Protein AF-A0A9D2F725-F1 (afdb_monomer_lite)

Sequence (125 aa):
GGINRTYYRYLDEFYRILALKINHMTLELLNARTTFFRKAQPVEKINIELLKTLKEAFKEGVLIAINQAESTKNELQIPLFYSEDSPLSIKKRINNIDYLLGYLTYHKDLGSWTLDIEDELIGIN

Foldseek 3Di:
DPPVVVVVVVVLVVLVVVQVVVLVLVQCVQCVPDDPPDDRQHAATADSVQVVVCVVLVVQPKDFQSVPFDDDPFKTKTWIFGDDDDPVCPVVCVPPPVGTQFIWMQGSVVSYIDTDGDPPPPDDD

pLDDT: mean 80.92, std 16.48, range [32.06, 97.25]

Organism: NCBI:txid2838561

Radius of gyration: 16.2 Å; chains: 1; bounding box: 33×42×55 Å

Secondary structure (DSSP, 8-state):
--HHHHHHHHHHHHHHHHHHHHHHHHHHHHHTT--TTSPPPP-PPPPHHHHHTTHHHHHH-EEE-GGG-EE-SSEEEEEEEE--S-HHHHHHHTT-GGGEEEEEEEETTTTEEEEEE-GGGS---

Structure (mmCIF, N/CA/C/O backbone):
data_AF-A0A9D2F725-F1
#
_entry.id   AF-A0A9D2F725-F1
#
loop_
_atom_site.group_PDB
_atom_site.id
_atom_site.type_symbol
_atom_site.label_atom_id
_atom_site.label_alt_id
_atom_site.label_comp_id
_atom_site.label_asym_id
_atom_site.label_entity_id
_atom_site.label_seq_id
_atom_site.pdbx_PDB_ins_code
_atom_site.Cartn_x
_atom_site.Cartn_y
_atom_site.Cartn_z
_atom_site.occupancy
_atom_site.B_iso_or_equiv
_atom_site.auth_seq_id
_atom_site.auth_comp_id
_atom_site.auth_asym_id
_atom_site.auth_atom_id
_atom_site.pdbx_PDB_model_num
ATOM 1 N N . GLY A 1 1 ? 17.829 -24.925 -17.116 1.00 44.72 1 GLY A N 1
ATOM 2 C CA . GLY A 1 1 ? 16.545 -24.269 -16.791 1.00 44.72 1 GLY A CA 1
ATOM 3 C C . GLY A 1 1 ? 16.311 -24.094 -15.295 1.00 44.72 1 GLY A C 1
ATOM 4 O O . GLY A 1 1 ? 15.282 -24.540 -14.816 1.00 44.72 1 GLY A O 1
ATOM 5 N N . GLY A 1 2 ? 17.220 -23.441 -14.556 1.00 53.88 2 GLY A N 1
ATOM 6 C CA . GLY A 1 2 ? 17.080 -23.209 -13.102 1.00 53.88 2 GLY A CA 1
ATOM 7 C C . GLY A 1 2 ? 17.089 -21.735 -12.677 1.00 53.88 2 GLY A C 1
ATOM 8 O O . GLY A 1 2 ? 16.850 -21.433 -11.515 1.00 53.88 2 GLY A O 1
ATOM 9 N N . ILE A 1 3 ? 17.347 -20.815 -13.610 1.00 56.16 3 ILE A N 1
ATOM 10 C CA . ILE A 1 3 ? 17.606 -19.402 -13.299 1.00 56.16 3 ILE A CA 1
ATOM 11 C C . ILE A 1 3 ? 16.287 -18.642 -13.063 1.00 56.16 3 ILE A C 1
ATOM 13 O O . ILE A 1 3 ? 16.160 -17.931 -12.070 1.00 56.16 3 ILE A O 1
ATOM 17 N N . ASN A 1 4 ? 15.254 -18.892 -13.882 1.00 59.62 4 ASN A N 1
ATOM 18 C CA . ASN A 1 4 ? 13.950 -18.226 -13.744 1.00 59.62 4 ASN A CA 1
ATOM 19 C C . ASN A 1 4 ? 13.252 -18.535 -12.412 1.00 59.62 4 ASN A C 1
ATOM 21 O O . ASN A 1 4 ? 12.778 -17.627 -11.740 1.00 59.62 4 ASN A O 1
ATOM 25 N N . ARG A 1 5 ? 13.209 -19.804 -11.984 1.00 57.53 5 ARG A N 1
ATOM 26 C CA . ARG A 1 5 ? 12.468 -20.204 -10.771 1.00 57.53 5 ARG A CA 1
ATOM 27 C C . ARG A 1 5 ? 13.055 -19.598 -9.492 1.00 57.53 5 ARG A C 1
ATOM 29 O O . ARG A 1 5 ? 12.314 -19.265 -8.573 1.00 57.53 5 ARG A O 1
ATOM 36 N N . THR A 1 6 ? 14.374 -19.447 -9.449 1.00 60.59 6 THR A N 1
ATOM 37 C CA . THR A 1 6 ? 15.088 -18.825 -8.332 1.00 60.59 6 THR A CA 1
ATOM 38 C C . THR A 1 6 ? 14.838 -17.313 -8.286 1.00 60.59 6 THR A C 1
ATOM 40 O O . THR A 1 6 ? 14.558 -16.787 -7.213 1.00 60.59 6 THR A O 1
ATOM 43 N N . TYR A 1 7 ? 14.825 -16.633 -9.439 1.00 60.62 7 TYR A N 1
ATOM 44 C CA . TYR A 1 7 ? 14.498 -15.205 -9.538 1.00 60.62 7 TYR A CA 1
ATOM 45 C C . TYR A 1 7 ? 13.077 -14.886 -9.043 1.00 60.62 7 TYR A C 1
ATOM 47 O O . TYR A 1 7 ? 12.901 -13.986 -8.226 1.00 60.62 7 TYR A O 1
ATOM 55 N N . TYR A 1 8 ? 12.072 -15.671 -9.452 1.00 63.38 8 TYR A N 1
ATOM 56 C CA . TYR A 1 8 ? 10.691 -15.473 -8.987 1.00 63.38 8 TYR A CA 1
ATOM 57 C C . TYR A 1 8 ? 10.542 -15.636 -7.469 1.00 63.38 8 TYR A C 1
ATOM 59 O O . TYR A 1 8 ? 9.845 -14.845 -6.842 1.00 63.38 8 TYR A O 1
ATOM 67 N N . ARG A 1 9 ? 11.252 -16.594 -6.854 1.00 71.12 9 ARG A N 1
ATOM 68 C CA . ARG A 1 9 ? 11.262 -16.753 -5.390 1.00 71.12 9 ARG A CA 1
ATOM 69 C C . ARG A 1 9 ? 11.825 -15.518 -4.682 1.00 71.12 9 ARG A C 1
ATOM 71 O O . ARG A 1 9 ? 11.290 -15.117 -3.656 1.00 71.12 9 ARG A O 1
ATOM 78 N N . TYR A 1 10 ? 12.896 -14.925 -5.210 1.00 81.69 10 TYR A N 1
ATOM 79 C CA . TYR A 1 10 ? 13.462 -13.703 -4.632 1.00 81.69 10 TYR A CA 1
ATOM 80 C C . TYR A 1 10 ? 12.520 -12.510 -4.764 1.00 81.69 10 TYR A C 1
ATOM 82 O O . TYR A 1 10 ? 12.464 -11.679 -3.862 1.00 81.69 10 TYR A O 1
ATOM 90 N N . LEU A 1 11 ? 11.754 -12.451 -5.853 1.00 85.50 11 LEU A N 1
ATOM 91 C CA . LEU A 1 11 ? 10.764 -11.406 -6.054 1.00 85.50 11 LEU A CA 1
ATOM 92 C C . LEU A 1 11 ? 9.571 -11.556 -5.088 1.00 85.50 11 LEU A C 1
ATOM 94 O O . LEU A 1 11 ? 9.150 -10.574 -4.484 1.00 85.50 11 LEU A O 1
ATOM 98 N N . ASP A 1 12 ? 9.078 -12.777 -4.862 1.00 88.06 12 ASP A N 1
ATOM 99 C CA . ASP A 1 12 ? 8.049 -13.034 -3.842 1.00 88.06 12 ASP A CA 1
ATOM 100 C C . ASP A 1 12 ? 8.538 -12.675 -2.428 1.00 88.06 12 ASP A C 1
ATOM 102 O O . ASP A 1 12 ? 7.812 -12.044 -1.657 1.00 88.06 12 ASP A O 1
ATOM 106 N N . GLU A 1 13 ? 9.788 -13.010 -2.089 1.00 90.00 13 GLU A N 1
ATOM 107 C CA . GLU A 1 13 ? 10.388 -12.616 -0.809 1.00 90.00 13 GLU A CA 1
ATOM 108 C C . GLU A 1 13 ? 10.550 -11.097 -0.686 1.00 90.00 13 GLU A C 1
ATOM 110 O O . GLU A 1 13 ? 10.289 -10.545 0.385 1.00 90.00 13 GLU A O 1
ATOM 115 N N . PHE A 1 14 ? 10.907 -10.406 -1.772 1.00 91.00 14 PHE A N 1
ATOM 116 C CA . PHE A 1 14 ? 10.931 -8.945 -1.807 1.00 91.00 14 PHE A CA 1
ATOM 117 C C . PHE A 1 14 ? 9.557 -8.361 -1.453 1.00 91.00 14 PHE A C 1
ATOM 119 O O . PHE A 1 14 ? 9.465 -7.555 -0.525 1.00 91.00 14 PHE A O 1
ATOM 126 N N . TYR A 1 15 ? 8.481 -8.815 -2.106 1.00 93.62 15 TYR A N 1
ATOM 127 C CA . TYR A 1 15 ? 7.125 -8.343 -1.801 1.00 93.62 15 TYR A CA 1
ATOM 128 C C . TYR A 1 15 ? 6.693 -8.687 -0.375 1.00 93.62 15 TYR A C 1
ATOM 130 O O . TYR A 1 15 ? 6.041 -7.877 0.283 1.00 93.62 15 TYR A O 1
ATOM 138 N N . ARG A 1 16 ? 7.087 -9.856 0.142 1.00 94.19 16 ARG A N 1
ATOM 139 C CA . ARG A 1 16 ? 6.810 -10.255 1.528 1.00 94.19 16 ARG A CA 1
ATOM 140 C C . ARG A 1 16 ? 7.490 -9.321 2.529 1.00 94.19 16 ARG A C 1
ATOM 142 O O . ARG A 1 16 ? 6.853 -8.885 3.487 1.00 94.19 16 ARG A O 1
ATOM 149 N N . ILE A 1 17 ? 8.766 -9.003 2.318 1.00 94.75 17 ILE A N 1
ATOM 150 C CA . ILE A 1 17 ? 9.524 -8.076 3.170 1.00 94.75 17 ILE A CA 1
ATOM 151 C C . ILE A 1 17 ? 8.935 -6.665 3.076 1.00 94.75 17 ILE A C 1
ATOM 153 O O . ILE A 1 17 ? 8.742 -6.012 4.104 1.00 94.75 17 ILE A O 1
ATOM 157 N N . LEU A 1 18 ? 8.594 -6.216 1.867 1.00 94.69 18 LEU A N 1
ATOM 158 C CA . LEU A 1 18 ? 7.978 -4.914 1.639 1.00 94.69 18 LEU A CA 1
ATOM 159 C C . LEU A 1 18 ? 6.626 -4.793 2.355 1.00 94.69 18 LEU A C 1
ATOM 161 O O . LEU A 1 18 ? 6.404 -3.823 3.077 1.00 94.69 18 LEU A O 1
ATOM 165 N N . ALA A 1 19 ? 5.764 -5.806 2.239 1.00 95.62 19 ALA A N 1
ATOM 166 C CA . ALA A 1 19 ? 4.479 -5.864 2.932 1.00 95.62 19 ALA A CA 1
ATOM 167 C C . ALA A 1 19 ? 4.639 -5.760 4.455 1.00 95.62 19 ALA A C 1
ATOM 169 O O . ALA A 1 19 ? 3.915 -5.011 5.111 1.00 95.62 19 ALA A O 1
ATOM 170 N N . LEU A 1 20 ? 5.619 -6.472 5.026 1.00 95.44 20 LEU A N 1
ATOM 171 C CA . LEU A 1 20 ? 5.928 -6.387 6.455 1.00 95.44 20 LEU A CA 1
ATOM 172 C C . LEU A 1 20 ? 6.382 -4.980 6.856 1.00 95.44 20 LEU A C 1
ATOM 174 O O . LEU A 1 20 ? 5.950 -4.476 7.894 1.00 95.44 20 LEU A O 1
ATOM 178 N N . LYS A 1 21 ? 7.226 -4.340 6.039 1.00 95.12 21 LYS A N 1
ATOM 179 C CA . LYS A 1 21 ? 7.731 -2.991 6.311 1.00 95.12 21 LYS A CA 1
ATOM 180 C C . LYS A 1 21 ? 6.617 -1.947 6.260 1.00 95.12 21 LYS A C 1
ATOM 182 O O . LYS A 1 21 ? 6.521 -1.154 7.193 1.00 95.12 21 LYS A O 1
ATOM 187 N N . ILE A 1 22 ? 5.764 -1.990 5.234 1.00 95.50 22 ILE A N 1
ATOM 188 C CA . ILE A 1 22 ? 4.588 -1.116 5.106 1.00 95.50 22 ILE A CA 1
ATOM 189 C C . ILE A 1 22 ? 3.681 -1.296 6.322 1.00 95.50 22 ILE A C 1
ATOM 191 O O . ILE A 1 22 ? 3.381 -0.325 7.009 1.00 95.50 22 ILE A O 1
ATOM 195 N N . ASN A 1 23 ? 3.325 -2.541 6.656 1.00 94.56 23 ASN A N 1
ATOM 196 C CA . ASN A 1 23 ? 2.428 -2.822 7.773 1.00 94.56 23 ASN A CA 1
ATOM 197 C C . ASN A 1 23 ? 2.967 -2.285 9.108 1.00 94.56 23 ASN A C 1
ATOM 199 O O . ASN A 1 23 ? 2.235 -1.674 9.883 1.00 94.56 23 ASN A O 1
ATOM 203 N N . HIS A 1 24 ? 4.260 -2.491 9.370 1.00 94.19 24 HIS A N 1
ATOM 204 C CA . HIS A 1 24 ? 4.906 -2.000 10.583 1.00 94.19 24 HIS A CA 1
ATOM 205 C C . HIS A 1 24 ? 4.908 -0.469 10.654 1.00 94.19 24 HIS A C 1
ATOM 207 O O . HIS A 1 24 ? 4.519 0.092 11.674 1.00 94.19 24 HIS A O 1
ATOM 213 N N . MET A 1 25 ? 5.276 0.209 9.566 1.00 93.38 25 MET A N 1
ATOM 214 C CA . MET A 1 25 ? 5.309 1.672 9.538 1.00 93.38 25 MET A CA 1
ATOM 215 C C . MET A 1 25 ? 3.907 2.288 9.647 1.00 93.38 25 MET A C 1
ATOM 217 O O . MET A 1 25 ? 3.728 3.305 10.311 1.00 93.38 25 MET A O 1
ATOM 221 N N . THR A 1 26 ? 2.892 1.657 9.058 1.00 92.81 26 THR A N 1
ATOM 222 C CA . THR A 1 26 ? 1.493 2.081 9.202 1.00 92.81 26 THR A CA 1
ATOM 223 C C . THR A 1 26 ? 0.979 1.881 10.623 1.00 92.81 26 THR A C 1
ATOM 225 O O . THR A 1 26 ? 0.298 2.759 11.152 1.00 92.81 26 THR A O 1
ATOM 228 N N . LEU A 1 27 ? 1.344 0.772 11.276 1.00 92.50 27 LEU A N 1
ATOM 229 C CA . LEU A 1 27 ? 1.038 0.549 12.689 1.00 92.50 27 LEU A CA 1
ATOM 230 C C . LEU A 1 27 ? 1.637 1.654 13.565 1.00 92.50 27 LEU A C 1
ATOM 232 O O . LEU A 1 27 ? 0.935 2.189 14.423 1.00 92.50 27 LEU A O 1
ATOM 236 N N . GLU A 1 28 ? 2.899 2.020 13.331 1.00 90.94 28 GLU A N 1
ATOM 237 C CA . GLU A 1 28 ? 3.554 3.125 14.036 1.00 90.94 28 GLU A CA 1
ATOM 238 C C . GLU A 1 28 ? 2.838 4.454 13.783 1.00 90.94 28 GLU A C 1
ATOM 240 O O . GLU A 1 28 ? 2.476 5.136 14.738 1.00 90.94 28 GLU A O 1
ATOM 245 N N . LEU A 1 29 ? 2.551 4.798 12.524 1.00 89.56 29 LEU A N 1
ATOM 246 C CA . LEU A 1 29 ? 1.863 6.042 12.162 1.00 89.56 29 LEU A CA 1
ATOM 247 C C . LEU A 1 29 ? 0.490 6.186 12.826 1.00 89.56 29 LEU A C 1
ATOM 249 O O . LEU A 1 29 ? 0.171 7.246 13.368 1.00 89.56 29 LEU A O 1
ATOM 253 N N . LEU A 1 30 ? -0.329 5.132 12.796 1.00 88.56 30 LEU A N 1
ATOM 254 C CA . LEU A 1 30 ? -1.683 5.171 13.352 1.00 88.56 30 LEU A CA 1
ATOM 255 C C . LEU A 1 30 ? -1.691 5.231 14.881 1.00 88.56 30 LEU A C 1
ATOM 257 O O . LEU A 1 30 ? -2.607 5.811 15.465 1.00 88.56 30 LEU A O 1
ATOM 261 N N . ASN A 1 31 ? -0.663 4.679 15.528 1.00 87.94 31 ASN A N 1
ATOM 262 C CA . ASN A 1 31 ? -0.567 4.620 16.985 1.00 87.94 31 ASN A CA 1
ATOM 263 C C . ASN A 1 31 ? 0.392 5.659 17.591 1.00 87.94 31 ASN A C 1
ATOM 265 O O . ASN A 1 31 ? 0.439 5.802 18.808 1.00 87.94 31 ASN A O 1
ATOM 269 N N . ALA A 1 32 ? 1.095 6.461 16.785 1.00 82.81 32 ALA A N 1
ATOM 270 C CA . ALA A 1 32 ? 2.056 7.460 17.266 1.00 82.81 32 ALA A CA 1
ATOM 271 C C . ALA A 1 32 ? 1.441 8.526 18.194 1.00 82.81 32 ALA A C 1
ATOM 273 O O . ALA A 1 32 ? 2.144 9.122 19.007 1.00 82.81 32 ALA A O 1
ATOM 274 N N . ARG A 1 33 ? 0.130 8.791 18.075 1.00 66.88 33 ARG A N 1
ATOM 275 C CA . ARG A 1 33 ? -0.590 9.821 18.849 1.00 66.88 33 ARG A CA 1
ATOM 276 C C . ARG A 1 33 ? -1.499 9.265 19.947 1.00 66.88 33 ARG A C 1
ATOM 278 O O . ARG A 1 33 ? -2.286 10.028 20.509 1.00 66.88 33 ARG A O 1
ATOM 285 N N . THR A 1 34 ? -1.450 7.969 20.262 1.00 61.62 34 THR A N 1
ATOM 286 C CA . THR A 1 34 ? -2.281 7.434 21.349 1.00 61.62 34 THR A CA 1
ATOM 287 C C . THR A 1 34 ? -1.747 7.925 22.690 1.00 61.62 34 THR A C 1
ATOM 289 O O . THR A 1 34 ? -0.778 7.396 23.228 1.00 61.62 34 THR A O 1
ATOM 292 N N . THR A 1 35 ? -2.399 8.945 23.247 1.00 57.12 35 THR A N 1
ATOM 293 C CA . THR A 1 35 ? -2.346 9.235 24.680 1.00 57.12 35 THR A CA 1
ATOM 294 C C . THR A 1 35 ? -2.690 7.958 25.451 1.00 57.12 35 THR A C 1
ATOM 296 O O . THR A 1 35 ? -3.532 7.178 25.003 1.00 57.12 35 THR A O 1
ATOM 299 N N . PHE A 1 36 ? -2.016 7.757 26.587 1.00 57.41 36 PHE A N 1
ATOM 300 C CA . PHE A 1 36 ? -1.872 6.543 27.415 1.00 57.41 36 PHE A CA 1
ATOM 301 C C . PHE A 1 36 ? -3.134 5.706 27.765 1.00 57.41 36 PHE A C 1
ATOM 303 O O . PHE A 1 36 ? -3.026 4.728 28.497 1.00 57.41 36 PHE A O 1
ATOM 310 N N . PHE A 1 37 ? -4.319 6.026 27.238 1.00 62.34 37 PHE A N 1
ATOM 311 C CA . PHE A 1 37 ? -5.592 5.353 27.514 1.00 62.34 37 PHE A CA 1
ATOM 312 C C . PHE A 1 37 ? -6.350 4.853 26.270 1.00 62.34 37 PHE A C 1
ATOM 314 O O . PHE A 1 37 ? -7.397 4.221 26.416 1.00 62.34 37 PHE A O 1
ATOM 321 N N . ARG A 1 38 ? -5.869 5.104 25.042 1.00 68.88 38 ARG A N 1
ATOM 322 C CA . ARG A 1 38 ? -6.526 4.595 23.823 1.00 68.88 38 ARG A CA 1
ATOM 323 C C . ARG A 1 38 ? -5.964 3.223 23.442 1.00 68.88 38 ARG A C 1
ATOM 325 O O . ARG A 1 38 ? -4.752 3.052 23.373 1.00 68.88 38 ARG A O 1
ATOM 332 N N . LYS A 1 39 ? -6.845 2.248 23.177 1.00 72.88 39 LYS A N 1
ATOM 333 C CA . LYS A 1 39 ? -6.440 0.934 22.651 1.00 72.88 39 LYS A CA 1
ATOM 334 C C . LYS A 1 39 ? -5.701 1.117 21.326 1.00 72.88 39 LYS A C 1
ATOM 336 O O . LYS A 1 39 ? -6.163 1.884 20.480 1.00 72.88 39 LYS A O 1
ATOM 341 N N . ALA A 1 40 ? -4.592 0.397 21.167 1.00 79.19 40 ALA A N 1
ATOM 342 C CA . ALA A 1 40 ? -3.847 0.378 19.918 1.00 79.19 40 ALA A CA 1
ATOM 343 C C . ALA A 1 40 ? -4.762 -0.082 18.776 1.00 79.19 40 ALA A C 1
ATOM 345 O O . ALA A 1 40 ? -5.486 -1.071 18.910 1.00 79.19 40 ALA A O 1
ATOM 346 N N . GLN A 1 41 ? -4.736 0.650 17.668 1.00 84.12 41 GLN A N 1
ATOM 347 C CA . GLN A 1 41 ? -5.441 0.279 16.456 1.00 84.12 41 GLN A CA 1
ATOM 348 C C . GLN A 1 41 ? -4.616 -0.795 15.730 1.00 84.12 41 GLN A C 1
ATOM 350 O O . GLN A 1 41 ? -3.475 -0.505 15.349 1.00 84.12 41 GLN A O 1
ATOM 355 N N . PRO A 1 42 ? -5.144 -2.022 15.551 1.00 86.25 42 PRO A N 1
ATOM 356 C CA . PRO A 1 42 ? -4.472 -3.027 14.743 1.00 86.25 42 PRO A CA 1
ATOM 357 C C . PRO A 1 42 ? -4.462 -2.602 13.271 1.00 86.25 42 PRO A C 1
ATOM 359 O O . PRO A 1 42 ? -5.350 -1.882 12.804 1.00 86.25 42 PRO A O 1
ATOM 362 N N . VAL A 1 43 ? -3.442 -3.060 12.549 1.00 90.94 43 VAL A N 1
ATOM 363 C CA . VAL A 1 43 ? -3.319 -2.865 11.103 1.00 90.94 43 VAL A CA 1
ATOM 364 C C . VAL A 1 43 ? -3.311 -4.226 10.443 1.00 90.94 43 VAL A C 1
ATOM 366 O O . VAL A 1 43 ? -2.445 -5.059 10.731 1.00 90.94 43 VAL A O 1
ATOM 369 N N . GLU A 1 44 ? -4.303 -4.444 9.588 1.00 94.12 44 GLU A N 1
ATOM 370 C CA . GLU A 1 44 ? -4.369 -5.645 8.773 1.00 94.12 44 GLU A CA 1
ATOM 371 C C . GLU A 1 44 ? -3.250 -5.645 7.739 1.00 94.12 44 GLU A C 1
ATOM 373 O O . GLU A 1 44 ? -2.897 -4.615 7.160 1.00 94.12 44 GLU A O 1
ATOM 378 N N . LYS A 1 45 ? -2.678 -6.825 7.504 1.00 92.50 45 LYS A N 1
ATOM 379 C CA . LYS A 1 45 ? -1.540 -6.959 6.594 1.00 92.50 45 LYS A CA 1
ATOM 380 C C . LYS A 1 45 ? -1.967 -6.638 5.168 1.00 92.50 45 LYS A C 1
ATOM 382 O O . LYS A 1 45 ? -2.946 -7.183 4.665 1.00 92.50 45 LYS A O 1
ATOM 387 N N . ILE A 1 46 ? -1.161 -5.828 4.489 1.00 94.69 46 ILE A N 1
ATOM 388 C CA . ILE A 1 46 ? -1.302 -5.632 3.050 1.00 94.69 46 ILE A CA 1
ATOM 389 C C . ILE A 1 46 ? -1.114 -6.958 2.303 1.00 94.69 46 ILE A C 1
ATOM 391 O O . ILE A 1 46 ? -0.207 -7.743 2.601 1.00 94.69 46 ILE A O 1
ATOM 395 N N . ASN A 1 47 ? -1.986 -7.207 1.328 1.00 93.00 47 ASN A N 1
ATOM 396 C CA . ASN A 1 47 ? -1.896 -8.374 0.463 1.00 93.00 47 ASN A CA 1
ATOM 397 C C . ASN A 1 47 ? -0.692 -8.228 -0.483 1.00 93.00 47 ASN A C 1
ATOM 399 O O . ASN A 1 47 ? -0.563 -7.223 -1.181 1.00 93.00 47 ASN A O 1
ATOM 403 N N . ILE A 1 48 ? 0.171 -9.245 -0.546 1.00 93.88 48 ILE A N 1
ATOM 404 C CA . ILE A 1 48 ? 1.321 -9.257 -1.462 1.00 93.88 48 ILE A CA 1
ATOM 405 C C . ILE A 1 48 ? 0.896 -9.146 -2.930 1.00 93.88 48 ILE A C 1
ATOM 407 O O . ILE A 1 48 ? 1.617 -8.550 -3.723 1.00 93.88 48 ILE A O 1
ATOM 411 N N . GLU A 1 49 ? -0.278 -9.671 -3.290 1.00 93.69 49 GLU A N 1
ATOM 412 C CA . GLU A 1 49 ? -0.799 -9.597 -4.656 1.00 93.69 49 GLU A CA 1
ATOM 413 C C . GLU A 1 49 ? -1.161 -8.158 -5.039 1.00 93.69 49 GLU A C 1
ATOM 415 O O . GLU A 1 49 ? -0.963 -7.770 -6.186 1.00 93.69 49 GLU A O 1
ATOM 420 N N . LEU A 1 50 ? -1.570 -7.327 -4.070 1.00 94.31 50 LEU A N 1
ATOM 421 C CA . LEU A 1 50 ? -1.764 -5.893 -4.296 1.00 94.31 50 LEU A CA 1
ATOM 422 C C . LEU A 1 50 ? -0.431 -5.218 -4.643 1.00 94.31 50 LEU A C 1
ATOM 424 O O . LEU A 1 50 ? -0.357 -4.463 -5.603 1.00 94.31 50 LEU A O 1
ATOM 428 N N . LEU A 1 51 ? 0.650 -5.538 -3.926 1.00 93.12 51 LEU A N 1
ATOM 429 C CA . LEU A 1 51 ? 1.981 -4.979 -4.205 1.00 93.12 51 LEU A CA 1
ATOM 430 C C . LEU A 1 51 ? 2.582 -5.474 -5.525 1.00 93.12 51 LEU A C 1
ATOM 432 O O . LEU A 1 51 ? 3.368 -4.762 -6.146 1.00 93.12 51 LEU A O 1
ATOM 436 N N . LYS A 1 52 ? 2.217 -6.675 -5.979 1.00 93.06 52 LYS A N 1
ATOM 437 C CA . LYS A 1 52 ? 2.651 -7.203 -7.280 1.00 93.06 52 LYS A CA 1
ATOM 438 C C . LYS A 1 52 ? 2.100 -6.405 -8.459 1.00 93.06 52 LYS A C 1
ATOM 440 O O . LYS A 1 52 ? 2.723 -6.419 -9.516 1.00 93.06 52 LYS A O 1
ATOM 445 N N . THR A 1 53 ? 0.999 -5.673 -8.289 1.00 91.81 53 THR A N 1
ATOM 446 C CA . THR A 1 53 ? 0.488 -4.769 -9.336 1.00 91.81 53 THR A CA 1
ATOM 447 C C . THR A 1 53 ? 1.470 -3.629 -9.646 1.00 91.81 53 THR A C 1
ATOM 449 O O . THR A 1 53 ? 1.576 -3.209 -10.792 1.00 91.81 53 THR A O 1
ATOM 452 N N . LEU A 1 54 ? 2.307 -3.232 -8.678 1.00 90.31 54 LEU A N 1
ATOM 453 C CA . LEU A 1 54 ? 3.374 -2.233 -8.841 1.00 90.31 54 LEU A CA 1
ATOM 454 C C . LEU A 1 54 ? 4.631 -2.775 -9.535 1.00 90.31 54 LEU A C 1
ATOM 456 O O . LEU A 1 54 ? 5.646 -2.087 -9.587 1.00 90.31 54 LEU A O 1
ATOM 460 N N . LYS A 1 55 ? 4.625 -4.017 -10.036 1.00 89.81 55 LYS A N 1
ATOM 461 C CA . LYS A 1 55 ? 5.822 -4.667 -10.593 1.00 89.81 55 LYS A CA 1
ATOM 462 C C . LYS A 1 55 ? 6.514 -3.836 -11.671 1.00 89.81 55 LYS A C 1
ATOM 464 O O . LYS A 1 55 ? 7.738 -3.764 -11.656 1.00 89.81 55 LYS A O 1
ATOM 469 N N . GLU A 1 56 ? 5.756 -3.262 -12.602 1.00 86.50 56 GLU A N 1
ATOM 470 C CA . GLU A 1 56 ? 6.332 -2.449 -13.679 1.00 86.50 56 GLU A CA 1
ATOM 471 C C . GLU A 1 56 ? 6.871 -1.125 -13.130 1.00 86.50 56 GLU A C 1
ATOM 473 O O . GLU A 1 56 ? 8.028 -0.803 -13.376 1.00 86.50 56 GLU A O 1
ATOM 478 N N . ALA A 1 57 ? 6.117 -0.440 -12.265 1.00 86.12 57 ALA A N 1
ATOM 479 C CA . ALA A 1 57 ? 6.586 0.779 -11.608 1.00 86.12 57 ALA A CA 1
ATOM 480 C C . ALA A 1 57 ? 7.871 0.546 -10.789 1.00 86.12 57 ALA A C 1
ATOM 482 O O . ALA A 1 57 ? 8.785 1.365 -10.818 1.00 86.12 57 ALA A O 1
ATOM 483 N N . PHE A 1 58 ? 8.005 -0.599 -10.109 1.00 87.62 58 PHE A N 1
ATOM 484 C CA . PHE A 1 58 ? 9.220 -0.938 -9.364 1.00 87.62 58 PHE A CA 1
ATOM 485 C C . PHE A 1 58 ? 10.462 -1.124 -10.243 1.00 87.62 58 PHE A C 1
ATOM 487 O O . PHE A 1 58 ? 11.566 -0.985 -9.716 1.00 87.62 58 PHE A O 1
ATOM 494 N N . LYS A 1 59 ? 10.320 -1.402 -11.547 1.00 85.31 59 LYS A N 1
ATOM 495 C CA . LYS A 1 59 ? 11.466 -1.426 -12.475 1.00 85.31 59 LYS A CA 1
ATOM 496 C C . LYS A 1 59 ? 12.029 -0.028 -12.715 1.00 85.31 59 LYS A C 1
ATOM 498 O O . LYS A 1 59 ? 13.242 0.111 -12.793 1.00 85.31 59 LYS A O 1
ATOM 503 N N . GLU A 1 60 ? 11.149 0.967 -12.768 1.00 81.12 60 GLU A N 1
ATOM 504 C CA . GLU A 1 60 ? 11.483 2.388 -12.952 1.00 81.12 60 GLU A CA 1
ATOM 505 C C . GLU A 1 60 ? 11.840 3.089 -11.626 1.00 81.12 60 GLU A C 1
ATOM 507 O O . GLU A 1 60 ? 12.226 4.253 -11.606 1.00 81.12 60 GLU A O 1
ATOM 512 N N . GLY A 1 61 ? 11.714 2.377 -10.501 1.00 85.19 61 GLY A N 1
ATOM 513 C CA . GLY A 1 61 ? 11.944 2.902 -9.161 1.00 85.19 61 GLY A CA 1
ATOM 514 C C . GLY A 1 61 ? 10.719 3.621 -8.592 1.00 85.19 61 GLY A C 1
ATOM 515 O O . GLY A 1 61 ? 10.225 4.601 -9.143 1.00 85.19 61 GLY A O 1
ATOM 516 N N . VAL A 1 62 ? 10.261 3.167 -7.420 1.00 88.88 62 VAL A N 1
ATOM 517 C CA . VAL A 1 62 ? 9.141 3.782 -6.687 1.00 88.88 62 VAL A CA 1
ATOM 518 C C . VAL A 1 62 ? 9.596 4.215 -5.305 1.00 88.88 62 VAL A C 1
ATOM 520 O O . VAL A 1 62 ? 10.189 3.443 -4.548 1.00 88.88 62 VAL A O 1
ATOM 523 N N . LEU A 1 63 ? 9.250 5.444 -4.950 1.00 89.00 63 LEU A N 1
ATOM 524 C CA . LEU A 1 63 ? 9.361 5.981 -3.608 1.00 89.00 63 LEU A CA 1
ATOM 525 C C . LEU A 1 63 ? 8.008 5.872 -2.898 1.00 89.00 63 LEU A C 1
ATOM 527 O O . LEU A 1 63 ? 7.040 6.508 -3.299 1.00 89.00 63 LEU A O 1
ATOM 531 N N . ILE A 1 64 ? 7.966 5.114 -1.801 1.00 92.31 64 ILE A N 1
ATOM 532 C CA . ILE A 1 64 ? 6.802 5.038 -0.906 1.00 92.31 64 ILE A CA 1
ATOM 533 C C . ILE A 1 64 ? 6.973 6.091 0.195 1.00 92.31 64 ILE A C 1
ATOM 535 O O . ILE A 1 64 ? 7.753 5.911 1.136 1.00 92.31 64 ILE A O 1
ATOM 539 N N . ALA A 1 65 ? 6.269 7.213 0.079 1.00 90.56 65 ALA A N 1
ATOM 540 C CA . ALA A 1 65 ? 6.492 8.405 0.890 1.00 90.56 65 ALA A CA 1
ATOM 541 C C . ALA A 1 65 ? 5.675 8.402 2.194 1.00 90.56 65 ALA A C 1
ATOM 543 O O . ALA A 1 65 ? 4.806 9.233 2.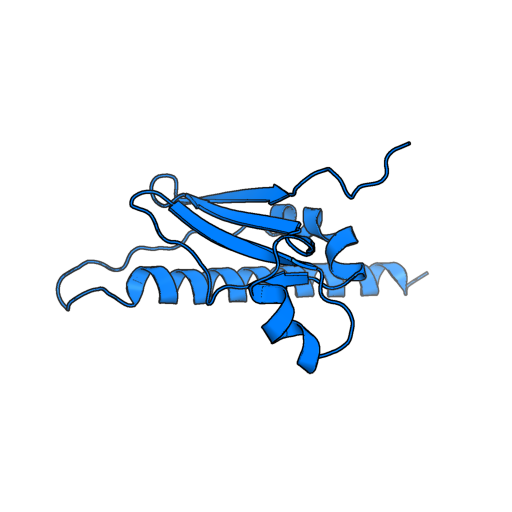439 1.00 90.56 65 ALA A O 1
ATOM 544 N N . ILE A 1 66 ? 6.001 7.467 3.086 1.00 89.81 66 ILE A N 1
ATOM 545 C CA . ILE A 1 66 ? 5.280 7.246 4.353 1.00 89.81 66 ILE A CA 1
ATOM 546 C C . ILE A 1 66 ? 5.287 8.481 5.274 1.00 89.81 66 ILE A C 1
ATOM 548 O O . ILE A 1 66 ? 4.342 8.717 6.019 1.00 89.81 66 ILE A O 1
ATOM 552 N N . ASN A 1 67 ? 6.333 9.305 5.211 1.00 86.31 67 ASN A N 1
ATOM 553 C CA . ASN A 1 67 ? 6.428 10.549 5.979 1.00 86.31 67 ASN A CA 1
ATOM 554 C C . ASN A 1 67 ? 5.462 11.656 5.514 1.00 86.31 67 ASN A C 1
ATOM 556 O O . ASN A 1 67 ? 5.287 12.633 6.236 1.00 86.31 67 ASN A O 1
ATOM 560 N N . GLN A 1 68 ? 4.867 11.510 4.332 1.00 89.31 68 GLN A N 1
ATOM 561 C CA . GLN A 1 68 ? 3.832 12.389 3.782 1.00 89.31 68 GLN A CA 1
ATOM 562 C C . GLN A 1 68 ? 2.457 11.734 3.825 1.00 89.31 68 GLN A C 1
ATOM 564 O O . GLN A 1 68 ? 1.537 12.192 3.159 1.00 89.31 68 GLN A O 1
ATOM 569 N N . ALA A 1 69 ? 2.315 10.643 4.580 1.00 92.44 69 ALA A N 1
ATOM 570 C CA . ALA A 1 69 ? 1.035 9.985 4.690 1.00 92.44 69 ALA A CA 1
ATOM 571 C C . ALA A 1 69 ? 0.003 10.936 5.307 1.00 92.44 69 ALA A C 1
ATOM 573 O O . ALA A 1 69 ? 0.192 11.459 6.412 1.00 92.44 69 ALA A O 1
ATOM 574 N N . GLU A 1 70 ? -1.105 11.120 4.604 1.00 92.75 70 GLU A N 1
ATOM 575 C CA . GLU A 1 70 ? -2.225 11.913 5.075 1.00 92.75 70 GLU A CA 1
ATOM 576 C C . GLU A 1 70 ? -3.222 11.003 5.785 1.00 92.75 70 GLU A C 1
ATOM 578 O O . GLU A 1 70 ? -3.595 9.937 5.301 1.00 92.75 70 GLU A O 1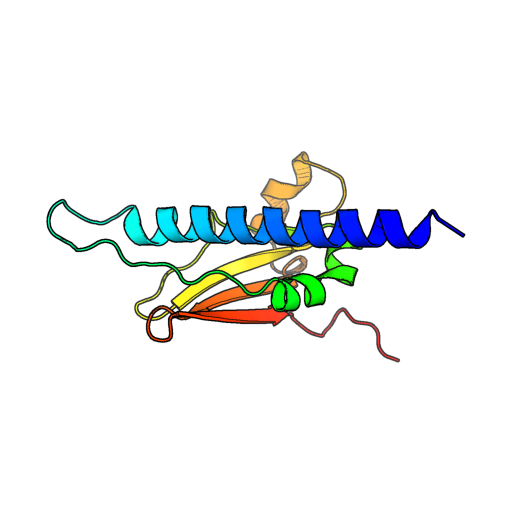
ATOM 583 N N . SER A 1 71 ? -3.632 11.399 6.987 1.00 90.94 71 SER A N 1
ATOM 584 C CA . SER A 1 71 ? -4.483 10.582 7.849 1.00 90.94 71 SER A CA 1
ATOM 585 C C . SER A 1 71 ? -5.787 11.316 8.113 1.00 90.94 71 SER A C 1
ATOM 587 O O . SER A 1 71 ? -5.811 12.323 8.821 1.00 90.94 71 SER A O 1
ATOM 589 N N . THR A 1 72 ? -6.880 10.797 7.563 1.00 90.25 72 THR A N 1
ATOM 590 C CA . THR A 1 72 ? -8.239 11.286 7.821 1.00 90.25 72 THR A CA 1
ATOM 591 C C . THR A 1 72 ? -8.879 10.481 8.953 1.00 90.25 72 THR A C 1
ATOM 593 O O . THR A 1 72 ? -8.223 9.677 9.619 1.00 90.25 72 THR A O 1
ATOM 596 N N . LYS A 1 73 ? -10.176 10.667 9.220 1.00 87.69 73 LYS A N 1
ATOM 597 C CA . LYS A 1 73 ? -10.880 9.835 10.208 1.00 87.69 73 LYS A CA 1
ATOM 598 C C . LYS A 1 73 ? -10.907 8.356 9.796 1.00 87.69 73 LYS A C 1
ATOM 600 O O . LYS A 1 73 ? -10.682 7.505 10.652 1.00 87.69 73 LYS A O 1
ATOM 605 N N . ASN A 1 74 ? -11.112 8.083 8.509 1.00 92.75 74 ASN A N 1
ATOM 606 C CA . ASN A 1 74 ? -11.423 6.744 8.007 1.00 92.75 74 ASN A CA 1
ATOM 607 C C . ASN A 1 74 ? -10.266 6.127 7.214 1.00 92.75 74 ASN A C 1
ATOM 609 O O . ASN A 1 74 ? -10.212 4.913 7.065 1.00 92.75 74 ASN A O 1
ATOM 613 N N . GLU A 1 75 ? -9.312 6.932 6.744 1.00 95.38 75 GLU A N 1
ATOM 614 C CA . GLU A 1 75 ? -8.267 6.472 5.827 1.00 95.38 75 GLU A CA 1
ATOM 615 C C . GLU A 1 75 ? -6.883 6.990 6.220 1.00 95.38 75 GLU A C 1
ATOM 617 O O . GLU A 1 75 ? -6.738 8.004 6.913 1.00 95.38 75 GLU A O 1
ATOM 622 N N . LEU A 1 76 ? -5.858 6.245 5.817 1.00 94.94 76 LEU A N 1
ATOM 623 C CA . LEU A 1 76 ? -4.471 6.690 5.765 1.00 94.94 76 LEU A CA 1
ATOM 624 C C . LEU A 1 76 ? -3.993 6.524 4.324 1.00 94.94 76 LEU A C 1
ATOM 626 O O . LEU A 1 76 ? -3.895 5.393 3.852 1.00 94.94 76 LEU A O 1
ATOM 630 N N . GLN A 1 77 ? -3.690 7.628 3.656 1.00 95.88 77 GLN A N 1
ATOM 631 C CA . GLN A 1 77 ? -3.243 7.651 2.268 1.00 95.88 77 GLN A CA 1
ATOM 632 C C . GL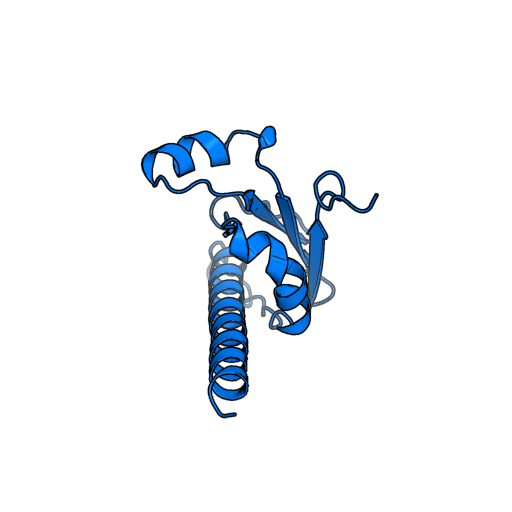N A 1 77 ? -1.738 7.889 2.224 1.00 95.88 77 GLN A C 1
ATOM 634 O O . GLN A 1 77 ? -1.240 8.858 2.792 1.00 95.88 77 GLN A O 1
ATOM 639 N N . ILE A 1 78 ? -1.005 6.982 1.584 1.00 95.44 78 ILE A N 1
ATOM 640 C CA . ILE A 1 78 ? 0.452 7.033 1.460 1.00 95.44 78 ILE A CA 1
ATOM 641 C C . ILE A 1 78 ? 0.788 7.311 -0.007 1.00 95.44 78 ILE A C 1
ATOM 643 O O . ILE A 1 78 ? 0.537 6.439 -0.841 1.00 95.44 78 ILE A O 1
ATOM 647 N N . PRO A 1 79 ? 1.365 8.477 -0.340 1.00 93.81 79 PRO A N 1
ATOM 648 C CA . PRO A 1 79 ? 1.705 8.787 -1.719 1.00 93.81 79 PRO A CA 1
ATOM 649 C C . PRO A 1 79 ? 2.870 7.926 -2.222 1.00 93.81 79 PRO A C 1
ATOM 651 O O . PRO A 1 79 ? 3.817 7.605 -1.489 1.00 93.81 79 PRO A O 1
ATOM 654 N N . LEU A 1 80 ? 2.785 7.562 -3.495 1.00 92.81 80 LEU A N 1
ATOM 655 C CA . LEU A 1 80 ? 3.789 6.837 -4.257 1.00 92.81 80 LEU A CA 1
ATOM 656 C C . LEU A 1 80 ? 4.321 7.759 -5.348 1.00 92.81 80 LEU A C 1
ATOM 658 O O . LEU A 1 80 ? 3.537 8.386 -6.050 1.00 92.81 80 LEU A O 1
ATOM 662 N N . PHE A 1 81 ? 5.637 7.815 -5.523 1.00 88.88 81 PHE A N 1
ATOM 663 C CA . PHE A 1 81 ? 6.264 8.623 -6.570 1.00 88.88 81 PHE A CA 1
ATOM 664 C C . PHE A 1 81 ? 7.206 7.780 -7.422 1.00 88.88 81 PHE A C 1
ATOM 666 O O . PHE A 1 81 ? 7.864 6.881 -6.894 1.00 88.88 81 PHE A O 1
ATOM 673 N N . TYR A 1 82 ? 7.354 8.115 -8.699 1.00 86.44 82 TYR A N 1
ATOM 674 C CA . TYR A 1 82 ? 8.485 7.630 -9.488 1.00 86.44 82 TYR A CA 1
ATOM 675 C C . TYR A 1 82 ? 9.801 8.223 -8.966 1.00 86.44 82 TYR A C 1
ATOM 677 O O . TYR A 1 82 ? 9.876 9.388 -8.560 1.00 86.44 82 TYR A O 1
ATOM 685 N N . SER A 1 83 ? 10.865 7.423 -8.969 1.00 76.50 83 SER A N 1
ATOM 686 C CA . SER A 1 83 ? 12.183 7.833 -8.486 1.00 76.50 83 SER A CA 1
ATOM 687 C C . SER A 1 83 ? 13.242 7.685 -9.571 1.00 76.50 83 SER A C 1
ATOM 689 O O . SER A 1 83 ? 13.787 6.602 -9.723 1.00 76.50 83 SER A O 1
ATOM 691 N N . GLU A 1 84 ? 13.657 8.777 -10.224 1.00 63.94 84 GLU A N 1
ATOM 692 C CA . GLU A 1 84 ? 14.898 8.709 -11.019 1.00 63.94 84 GLU A CA 1
ATOM 693 C C . GLU A 1 84 ? 16.136 8.652 -10.099 1.00 63.94 84 GLU A C 1
ATOM 695 O O . GLU A 1 84 ? 16.138 9.247 -9.011 1.00 63.94 84 GLU A O 1
ATOM 700 N N . ASP A 1 85 ? 17.189 7.993 -10.586 1.00 58.44 85 ASP A N 1
ATOM 701 C CA . ASP A 1 85 ? 18.358 7.389 -9.914 1.00 58.44 85 ASP A CA 1
ATOM 702 C C . ASP A 1 85 ? 19.195 8.213 -8.904 1.00 58.44 85 ASP A C 1
ATOM 704 O O . ASP A 1 85 ? 20.204 7.720 -8.396 1.00 58.44 85 ASP A O 1
ATOM 708 N N . SER A 1 86 ? 18.838 9.454 -8.556 1.00 57.03 86 SER A N 1
ATOM 709 C CA . SER A 1 86 ? 19.645 10.289 -7.652 1.00 57.03 86 SER A CA 1
ATOM 710 C C . SER A 1 86 ? 18.971 10.582 -6.295 1.00 57.03 86 SER A C 1
ATOM 712 O O . SER A 1 86 ? 17.886 11.174 -6.242 1.00 57.03 86 SER A O 1
ATOM 714 N N . PRO A 1 87 ? 19.639 10.281 -5.157 1.00 56.12 87 PRO A N 1
ATOM 715 C CA . PRO A 1 87 ? 19.163 10.622 -3.812 1.00 56.12 87 PRO A CA 1
ATOM 716 C C . PRO A 1 87 ? 18.936 12.123 -3.582 1.00 56.12 87 PRO A C 1
ATOM 718 O O . PRO A 1 87 ? 18.096 12.516 -2.770 1.00 56.12 87 PRO A O 1
ATOM 721 N N . LEU A 1 88 ? 19.673 12.979 -4.299 1.00 52.53 88 LEU A N 1
ATOM 722 C CA . LEU A 1 88 ? 19.572 14.440 -4.186 1.00 52.53 88 LEU A CA 1
ATOM 723 C C . LEU A 1 88 ? 18.262 14.980 -4.775 1.00 52.53 88 LEU A C 1
ATOM 725 O O . LEU A 1 88 ? 17.758 16.011 -4.329 1.00 52.53 88 LEU A O 1
ATOM 729 N N . SER A 1 89 ? 17.686 14.275 -5.745 1.00 58.47 89 SER A N 1
ATOM 730 C CA . SER A 1 89 ? 16.425 14.643 -6.388 1.00 58.47 89 SER A CA 1
ATOM 731 C C . SER A 1 89 ? 15.183 14.142 -5.646 1.00 58.47 89 SER A C 1
ATOM 733 O O . SER A 1 89 ? 14.117 14.729 -5.810 1.00 58.47 89 SER A O 1
ATOM 735 N N . ILE A 1 90 ? 15.314 13.158 -4.747 1.00 60.78 90 ILE A N 1
ATOM 736 C CA . ILE A 1 90 ? 14.197 12.610 -3.951 1.00 60.78 90 ILE A CA 1
ATOM 737 C C . ILE A 1 90 ? 13.476 13.709 -3.149 1.00 60.78 90 ILE A C 1
ATOM 739 O O . ILE A 1 90 ? 12.253 13.812 -3.194 1.00 60.78 90 ILE A O 1
ATOM 743 N N . LYS A 1 91 ? 14.220 14.592 -2.464 1.00 60.31 91 LYS A N 1
ATOM 744 C CA . LYS A 1 91 ? 13.625 15.685 -1.666 1.00 60.31 91 LYS A CA 1
ATOM 745 C C . LYS A 1 91 ? 12.896 16.735 -2.508 1.00 60.31 91 LYS A C 1
ATOM 747 O O . LYS A 1 91 ? 11.976 17.366 -2.004 1.00 60.31 91 LYS A O 1
ATOM 752 N N . LYS A 1 92 ? 13.320 16.949 -3.760 1.00 59.66 92 LYS A N 1
ATOM 753 C CA . LYS A 1 92 ? 12.658 17.889 -4.678 1.00 59.66 92 LYS A CA 1
ATOM 754 C C . LYS A 1 92 ? 11.366 17.299 -5.252 1.00 59.66 92 LYS A C 1
ATOM 756 O O . LYS A 1 92 ? 10.418 18.046 -5.451 1.00 59.66 92 LYS A O 1
ATOM 761 N N . ARG A 1 93 ? 11.329 15.981 -5.483 1.00 62.69 93 ARG A N 1
ATOM 762 C CA . ARG A 1 93 ? 10.196 15.272 -6.104 1.00 62.69 93 ARG A CA 1
ATOM 763 C C . ARG A 1 93 ? 9.029 14.998 -5.174 1.00 62.69 93 ARG A C 1
ATOM 765 O O . ARG A 1 93 ? 7.897 15.064 -5.606 1.00 62.69 93 ARG A O 1
ATOM 772 N N . ILE A 1 94 ? 9.311 14.771 -3.898 1.00 59.19 94 ILE A N 1
ATOM 773 C CA . ILE A 1 94 ? 8.305 14.624 -2.838 1.00 59.19 94 ILE A CA 1
ATOM 774 C C . ILE A 1 94 ? 7.261 15.765 -2.844 1.00 59.19 94 ILE A C 1
ATOM 776 O O . ILE A 1 94 ? 6.111 15.550 -2.496 1.00 59.19 94 ILE A O 1
ATOM 780 N N . ASN A 1 95 ? 7.645 16.963 -3.296 1.00 64.56 95 ASN A N 1
ATOM 781 C CA . ASN A 1 95 ? 6.749 18.116 -3.400 1.00 64.56 95 ASN A CA 1
ATOM 782 C C . ASN A 1 95 ? 6.286 18.412 -4.840 1.00 64.56 95 ASN A C 1
ATOM 784 O O . ASN A 1 95 ? 5.648 19.439 -5.058 1.00 64.56 95 ASN A O 1
ATOM 788 N N . ASN A 1 96 ? 6.657 17.585 -5.823 1.00 70.06 96 ASN A N 1
ATOM 789 C CA . ASN A 1 96 ? 6.286 17.769 -7.222 1.00 70.06 96 ASN A CA 1
ATOM 790 C C . ASN A 1 96 ? 5.274 16.697 -7.655 1.00 70.06 96 ASN A C 1
ATOM 792 O O . ASN A 1 96 ? 5.606 15.514 -7.743 1.00 70.06 96 ASN A O 1
ATOM 796 N N . ILE A 1 97 ? 4.060 17.153 -7.965 1.00 72.12 97 ILE A N 1
ATOM 797 C CA . ILE A 1 97 ? 2.947 16.330 -8.439 1.00 72.12 97 ILE A CA 1
ATOM 798 C C . ILE A 1 97 ? 3.248 15.622 -9.766 1.00 72.12 97 ILE A C 1
ATOM 800 O O . ILE A 1 97 ? 2.732 14.538 -9.983 1.00 72.12 97 ILE A O 1
ATOM 804 N N . ASP A 1 98 ? 4.159 16.152 -10.591 1.00 74.94 98 ASP A N 1
ATOM 805 C CA . ASP A 1 98 ? 4.543 15.556 -11.883 1.00 74.94 98 ASP A CA 1
ATOM 806 C C . ASP A 1 98 ? 5.140 14.141 -11.750 1.00 74.94 98 ASP A C 1
ATOM 808 O O . ASP A 1 98 ? 5.242 13.411 -12.731 1.00 74.94 98 ASP A O 1
ATOM 812 N N . TYR A 1 99 ? 5.591 13.761 -10.549 1.00 80.44 99 TYR A N 1
ATOM 813 C CA . TYR A 1 99 ? 6.169 12.443 -10.269 1.00 80.44 99 TYR A CA 1
ATOM 814 C C . TYR A 1 99 ? 5.235 11.538 -9.469 1.00 80.44 99 TYR A C 1
ATOM 816 O O . TYR A 1 99 ? 5.653 10.442 -9.086 1.00 80.44 99 TYR A O 1
ATOM 824 N N . LEU A 1 100 ? 4.023 11.997 -9.153 1.00 87.56 100 LEU A N 1
ATOM 825 C CA . LEU A 1 100 ? 3.045 11.211 -8.420 1.00 87.56 100 LEU A CA 1
ATOM 826 C C . LEU A 1 100 ? 2.641 10.005 -9.275 1.00 87.56 100 LEU A C 1
ATOM 828 O O . LEU A 1 100 ? 2.196 10.138 -10.406 1.00 87.56 100 LEU A O 1
ATOM 832 N N . LEU A 1 101 ? 2.844 8.815 -8.725 1.00 90.38 101 LEU A N 1
ATOM 833 C 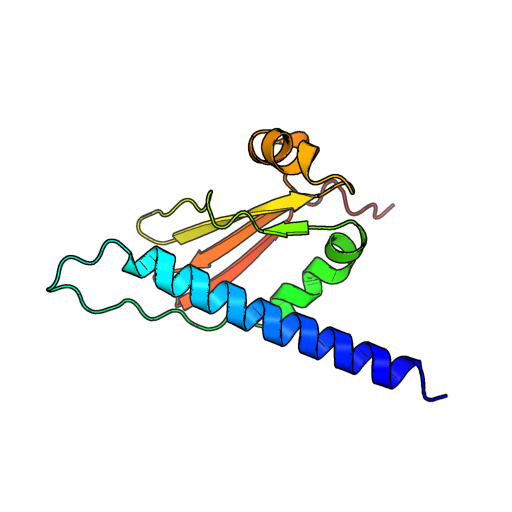CA . LEU A 1 101 ? 2.382 7.558 -9.306 1.00 90.38 101 LEU A CA 1
ATOM 834 C C . LEU A 1 101 ? 0.957 7.241 -8.831 1.00 90.38 101 LEU A C 1
ATOM 836 O O . LEU A 1 101 ? 0.185 6.607 -9.542 1.00 90.38 101 LEU A O 1
ATOM 840 N N . GLY A 1 102 ? 0.629 7.635 -7.602 1.00 93.12 102 GLY A N 1
ATOM 841 C CA . GLY A 1 102 ? -0.671 7.386 -6.999 1.00 93.12 102 GLY A CA 1
ATOM 842 C C . GLY A 1 102 ? -0.574 7.197 -5.493 1.00 93.12 102 G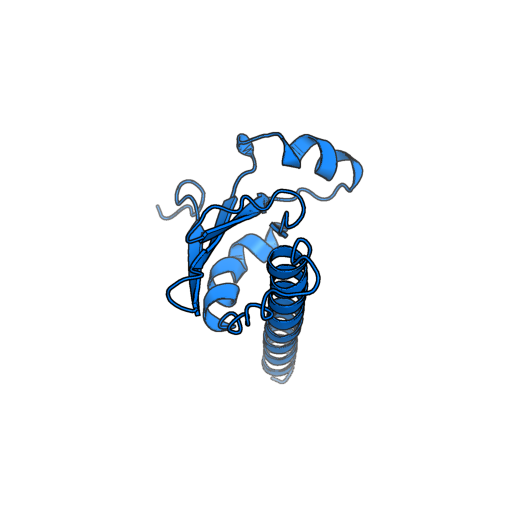LY A C 1
ATOM 843 O O . GLY A 1 102 ? 0.344 7.703 -4.844 1.00 93.12 102 GLY A O 1
ATOM 844 N N . TYR A 1 103 ? -1.511 6.440 -4.930 1.00 95.25 103 TYR A N 1
ATOM 845 C CA . TYR A 1 103 ? -1.681 6.302 -3.490 1.00 95.25 103 TYR A CA 1
ATOM 846 C C . TYR A 1 103 ? -1.889 4.854 -3.070 1.00 95.25 103 TYR A C 1
ATOM 848 O O . TYR A 1 103 ? -2.653 4.095 -3.663 1.00 95.25 103 TYR A O 1
ATOM 856 N N . LEU A 1 104 ? -1.228 4.490 -1.976 1.00 96.75 104 LEU A N 1
ATOM 857 C CA . LEU A 1 104 ? -1.539 3.295 -1.215 1.00 96.75 104 LEU A CA 1
ATOM 858 C C . LEU A 1 104 ? -2.396 3.691 -0.009 1.00 96.75 104 LEU A C 1
ATOM 860 O O . LEU A 1 104 ? -1.922 4.388 0.892 1.00 96.75 104 LEU A O 1
ATOM 864 N N . THR A 1 105 ? -3.636 3.215 0.030 1.00 96.94 105 THR A N 1
ATOM 865 C CA . THR A 1 105 ? -4.636 3.651 1.010 1.00 96.94 105 THR A CA 1
ATOM 866 C C . THR A 1 105 ? -4.994 2.520 1.963 1.00 96.94 105 THR A C 1
ATOM 868 O O . THR A 1 105 ? -5.401 1.438 1.541 1.00 96.94 105 THR A O 1
ATOM 871 N N . TYR A 1 106 ? -4.867 2.773 3.266 1.00 97.25 106 TYR A N 1
ATOM 872 C CA . TYR A 1 106 ? -5.401 1.901 4.310 1.00 97.25 106 TYR A CA 1
ATOM 873 C C . TYR A 1 106 ? -6.745 2.427 4.814 1.00 97.25 106 TYR A C 1
ATOM 875 O O . TYR A 1 106 ? -6.820 3.503 5.416 1.00 97.25 106 TYR A O 1
ATOM 883 N N . HIS A 1 107 ? -7.790 1.628 4.622 1.00 95.75 107 HIS A N 1
ATOM 884 C CA . HIS A 1 107 ? -9.153 1.881 5.082 1.00 95.75 107 HIS A CA 1
ATOM 885 C C . HIS A 1 107 ? -9.297 1.400 6.526 1.00 95.75 107 HIS A C 1
ATOM 887 O O . HIS A 1 107 ? -9.391 0.202 6.790 1.00 95.75 107 HIS A O 1
ATOM 893 N N . LYS A 1 108 ? -9.309 2.332 7.481 1.00 93.06 108 LYS A N 1
ATOM 894 C CA . LYS A 1 108 ? -9.288 2.054 8.929 1.00 93.06 108 LYS A CA 1
ATOM 895 C C . LYS A 1 108 ? -10.535 1.323 9.409 1.00 93.06 108 LYS A C 1
ATOM 897 O O . LYS A 1 108 ? -10.424 0.482 10.295 1.00 93.06 108 LYS A O 1
ATOM 902 N N . ASP A 1 109 ? -11.686 1.653 8.829 1.00 90.62 109 ASP A N 1
ATOM 903 C CA . ASP A 1 109 ? -12.978 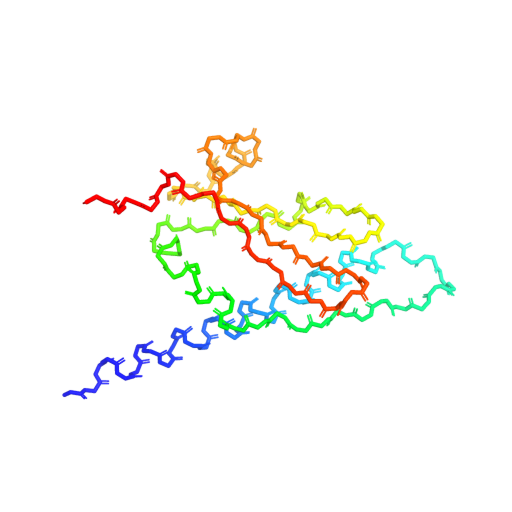1.075 9.208 1.00 90.62 109 ASP A CA 1
ATOM 904 C C . ASP A 1 109 ? -13.129 -0.365 8.698 1.00 90.62 109 ASP A C 1
ATOM 906 O O . ASP A 1 109 ? -13.758 -1.196 9.351 1.00 90.62 109 ASP A O 1
ATOM 910 N N . LEU A 1 110 ? -12.532 -0.661 7.539 1.00 91.44 110 LEU A N 1
ATOM 911 C CA . LEU A 1 110 ? -12.622 -1.960 6.869 1.00 91.44 110 LEU A CA 1
ATOM 912 C C . LEU A 1 110 ? -11.439 -2.883 7.183 1.00 91.44 110 LEU A C 1
ATOM 914 O O . LEU A 1 110 ? -11.540 -4.089 6.978 1.00 91.44 110 LEU A O 1
ATOM 918 N N . GLY A 1 111 ? -10.318 -2.332 7.653 1.00 93.19 111 GLY A N 1
ATOM 919 C CA . GLY A 1 111 ? -9.075 -3.085 7.799 1.00 93.19 111 GLY A CA 1
ATOM 920 C C . GLY A 1 111 ? -8.552 -3.586 6.452 1.00 93.19 111 GLY A C 1
ATOM 921 O O . GLY A 1 111 ? -8.102 -4.721 6.343 1.00 93.19 111 GLY A O 1
ATOM 922 N N . SER A 1 112 ? -8.653 -2.772 5.402 1.00 95.31 112 SER A N 1
ATOM 923 C CA . SER A 1 112 ? -8.311 -3.184 4.038 1.00 95.31 112 SER A CA 1
ATOM 924 C C . SER A 1 112 ? -7.399 -2.186 3.344 1.00 95.31 112 SER A C 1
ATOM 926 O O . SER A 1 112 ? -7.321 -1.017 3.718 1.00 95.31 112 SER A O 1
ATOM 928 N N . TRP A 1 113 ? -6.718 -2.659 2.306 1.00 97.00 113 TRP A N 1
ATOM 929 C CA . TRP A 1 113 ? -5.808 -1.857 1.499 1.00 97.00 113 TRP A CA 1
ATOM 930 C C . TRP A 1 113 ? -6.347 -1.698 0.084 1.00 97.00 113 TRP A C 1
ATOM 932 O O . TRP A 1 113 ? -6.809 -2.676 -0.505 1.00 97.00 113 TRP A O 1
ATOM 942 N N . THR A 1 114 ? -6.234 -0.493 -0.463 1.00 96.38 114 THR A N 1
ATOM 943 C CA . THR A 1 114 ? -6.399 -0.222 -1.893 1.00 96.38 114 THR A CA 1
ATOM 944 C C . THR A 1 114 ? -5.147 0.437 -2.437 1.00 96.38 114 THR A C 1
ATOM 946 O O . THR A 1 114 ? -4.354 1.026 -1.697 1.00 96.38 114 THR A O 1
ATOM 949 N N . LEU A 1 115 ? -4.950 0.268 -3.735 1.00 95.19 115 LEU A N 1
ATOM 950 C CA . LEU A 1 115 ? -3.887 0.905 -4.479 1.00 95.19 115 LEU A CA 1
ATOM 951 C C . LEU A 1 115 ? -4.535 1.599 -5.668 1.00 95.19 115 LEU A C 1
ATOM 953 O O . LEU A 1 115 ? -5.131 0.930 -6.509 1.00 95.19 115 LEU A O 1
ATOM 957 N N . ASP A 1 116 ? -4.393 2.913 -5.706 1.00 93.38 116 ASP A N 1
ATOM 958 C CA . ASP A 1 116 ? -4.947 3.772 -6.740 1.00 93.38 116 ASP A CA 1
ATOM 959 C C . ASP A 1 116 ? -3.762 4.371 -7.501 1.00 93.38 116 ASP A C 1
ATOM 961 O O . ASP A 1 116 ? -2.997 5.154 -6.940 1.00 93.38 116 ASP A O 1
ATOM 965 N N . ILE A 1 117 ? -3.554 3.926 -8.740 1.00 89.06 117 ILE A N 1
ATOM 966 C CA . ILE A 1 117 ? -2.464 4.372 -9.617 1.00 89.06 117 ILE A CA 1
ATOM 967 C C . ILE A 1 117 ? -3.062 5.282 -10.682 1.00 89.06 117 ILE A C 1
ATOM 969 O O . ILE A 1 117 ? -4.097 4.948 -11.255 1.00 89.06 117 ILE A O 1
ATOM 973 N N . GLU A 1 118 ? -2.435 6.425 -10.938 1.00 77.69 118 GLU A N 1
ATOM 974 C CA . GLU A 1 118 ? -2.868 7.317 -12.012 1.00 77.69 118 GLU A CA 1
ATOM 975 C C . GLU A 1 118 ? -2.501 6.677 -13.366 1.00 77.69 118 GLU A C 1
ATOM 977 O O . GLU A 1 118 ? -1.331 6.512 -13.708 1.00 77.69 118 GLU A O 1
ATOM 982 N N . ASP A 1 119 ? -3.523 6.252 -14.117 1.00 56.03 119 ASP A N 1
ATOM 983 C CA . ASP A 1 119 ? -3.419 5.423 -15.332 1.00 56.03 119 ASP A CA 1
ATOM 984 C C . ASP A 1 119 ? -2.717 6.102 -16.534 1.00 56.03 119 ASP A C 1
ATOM 986 O O . ASP A 1 119 ? -2.510 5.465 -17.567 1.00 56.03 119 ASP A O 1
ATOM 990 N N . GLU A 1 120 ? -2.300 7.370 -16.449 1.00 51.38 120 GLU A N 1
ATOM 991 C CA . GLU A 1 120 ? -1.784 8.120 -17.612 1.00 51.38 120 GLU A CA 1
ATOM 992 C C . GLU A 1 120 ? -0.371 7.716 -18.083 1.00 51.38 120 GLU A C 1
ATOM 994 O O . GLU A 1 120 ? 0.093 8.198 -19.117 1.00 51.38 120 GLU A O 1
ATOM 999 N N . LEU A 1 121 ? 0.313 6.793 -17.396 1.00 44.50 121 LEU A N 1
ATOM 1000 C CA . LEU A 1 121 ? 1.681 6.370 -17.747 1.00 44.50 121 LEU A CA 1
ATOM 1001 C C . LEU A 1 121 ? 1.832 4.883 -18.099 1.00 44.50 121 LEU A C 1
ATOM 1003 O O . LEU A 1 121 ? 2.922 4.454 -18.488 1.00 44.50 121 LEU A O 1
ATOM 1007 N N . ILE A 1 122 ? 0.757 4.089 -18.052 1.00 42.44 122 ILE A N 1
ATOM 1008 C CA . ILE A 1 122 ? 0.772 2.734 -18.615 1.00 42.44 122 ILE A CA 1
ATOM 1009 C C . ILE A 1 122 ? 0.367 2.851 -20.083 1.00 42.44 122 ILE A C 1
ATOM 1011 O O . ILE A 1 122 ? -0.808 2.794 -20.431 1.00 42.44 122 ILE A O 1
ATOM 1015 N N . GLY A 1 123 ? 1.358 3.052 -20.951 1.00 36.16 123 GLY A N 1
ATOM 1016 C CA . GLY A 1 123 ? 1.183 3.091 -22.401 1.00 36.16 123 GLY A CA 1
ATOM 1017 C C . GLY A 1 123 ? 0.600 1.790 -22.955 1.00 36.16 123 GLY A C 1
ATOM 1018 O O . GLY A 1 123 ? 1.338 0.915 -23.403 1.00 36.16 123 GLY A O 1
ATOM 1019 N N . ILE A 1 124 ? -0.728 1.681 -22.951 1.00 38.75 124 ILE A N 1
ATOM 1020 C CA . ILE A 1 124 ? -1.482 0.730 -23.761 1.00 38.75 124 ILE A CA 1
ATOM 1021 C C . ILE A 1 124 ? -2.057 1.508 -24.952 1.00 38.75 124 ILE A C 1
ATOM 1023 O O . ILE A 1 124 ? -3.168 2.026 -24.896 1.00 38.75 124 ILE A O 1
ATOM 1027 N N . ASN A 1 125 ? -1.257 1.602 -26.015 1.00 32.06 125 ASN A N 1
ATOM 1028 C CA . ASN A 1 125 ? -1.700 1.742 -27.404 1.00 32.06 125 ASN A CA 1
ATOM 1029 C C . ASN A 1 125 ? -0.913 0.735 -28.242 1.00 32.06 125 ASN A C 1
ATOM 1031 O O . ASN A 1 125 ? 0.332 0.721 -28.103 1.00 32.06 125 ASN A O 1
#